Protein AF-A0A7C5PA02-F1 (afdb_monomer)

Sequence (150 aa):
MQPGVKETLERDPSLTVTDRREMLGLLGKWLGGALIGATVWKAGEALAATTSTQRKHRYGMVIDTRRCVGCRACMVACKAENKTPPGVFYTVVFDQLIEPRIDDKPLFMTKPCFHCGHPPCVDVCPVSATFKREQDGIVVVDYDRCIGCR

Secondary structure (DSSP, 8-state):
--------S---TT--PPPHHHHHHHHHTSSS-TTTHHHHHHHHHHHHTT--------------GGG--S--HHHHHHHHHHTPPTT--SSEEEEE-PSSPSSSPPEEEEE-----SS-HHHHT-TT--EEE-TTT--EEE-TTT-----

Structure (mmCIF, N/CA/C/O backbone):
data_AF-A0A7C5PA02-F1
#
_entry.id   AF-A0A7C5PA02-F1
#
loop_
_atom_site.group_PDB
_atom_site.id
_atom_site.type_symbol
_atom_site.label_atom_id
_atom_site.label_alt_id
_atom_site.label_comp_id
_atom_site.label_asym_id
_atom_site.label_entity_id
_atom_site.label_seq_id
_atom_site.pdbx_PDB_ins_code
_atom_site.Cartn_x
_atom_site.Cartn_y
_atom_site.Cartn_z
_atom_site.occupancy
_atom_site.B_iso_or_equiv
_atom_site.auth_seq_id
_atom_site.auth_comp_id
_atom_site.auth_asym_id
_atom_site.auth_atom_id
_atom_site.pdbx_PDB_model_num
ATOM 1 N N . MET A 1 1 ? -16.281 -11.804 -27.295 1.00 35.94 1 MET A N 1
ATOM 2 C CA . MET A 1 1 ? -16.453 -13.015 -28.128 1.00 35.94 1 MET A CA 1
ATOM 3 C C . MET A 1 1 ? -15.046 -13.406 -28.564 1.00 35.94 1 MET A C 1
ATOM 5 O O . MET A 1 1 ? -14.451 -12.632 -29.286 1.00 35.94 1 MET A O 1
ATOM 9 N N . GLN A 1 2 ? -14.367 -14.426 -28.050 1.00 36.00 2 GLN A N 1
ATOM 10 C CA . GLN A 1 2 ? -14.782 -15.657 -27.386 1.00 36.00 2 GLN A CA 1
ATOM 11 C C . GLN A 1 2 ? -14.330 -15.753 -25.911 1.00 36.00 2 GLN A C 1
ATOM 13 O O . GLN A 1 2 ? -13.472 -14.987 -25.477 1.00 36.00 2 GLN A O 1
ATOM 18 N N . PRO A 1 3 ? -14.978 -16.644 -25.142 1.00 43.69 3 PRO A N 1
ATOM 19 C CA . PRO A 1 3 ? -14.840 -16.814 -23.701 1.00 43.69 3 PRO A CA 1
ATOM 20 C C . PRO A 1 3 ? -13.823 -17.917 -23.356 1.00 43.69 3 PRO A C 1
ATOM 22 O O . PRO A 1 3 ? -13.560 -18.784 -24.181 1.00 43.69 3 PRO A O 1
ATOM 25 N N . GLY A 1 4 ? -13.331 -17.947 -22.114 1.00 33.78 4 GLY A N 1
ATOM 26 C CA . GLY A 1 4 ? -12.755 -19.179 -21.558 1.00 33.78 4 GLY A CA 1
ATOM 27 C C . GLY A 1 4 ? -11.399 -19.050 -20.879 1.00 33.78 4 GLY A C 1
ATOM 28 O O . GLY A 1 4 ? -10.444 -19.645 -21.348 1.00 33.78 4 GLY A O 1
ATOM 29 N N . VAL A 1 5 ? -11.350 -18.370 -19.729 1.00 39.03 5 VAL A N 1
ATOM 30 C CA . VAL A 1 5 ? -10.500 -18.779 -18.594 1.00 39.03 5 VAL A CA 1
ATOM 31 C C . VAL A 1 5 ? -11.252 -18.413 -17.309 1.00 39.03 5 VAL A C 1
ATOM 33 O O . VAL A 1 5 ? -11.000 -17.398 -16.667 1.00 39.03 5 VAL A O 1
ATOM 36 N N . LYS A 1 6 ? -12.269 -19.210 -16.974 1.00 37.97 6 LYS A N 1
ATOM 37 C CA . LYS A 1 6 ? -12.874 -19.247 -15.636 1.00 37.97 6 LYS A CA 1
ATOM 38 C C . LYS A 1 6 ? -12.731 -20.667 -15.115 1.00 37.97 6 LYS A C 1
ATOM 40 O O . LYS A 1 6 ? -13.709 -21.395 -15.050 1.00 37.97 6 LYS A O 1
ATOM 45 N N . GLU A 1 7 ? -11.511 -21.072 -14.793 1.00 40.91 7 GLU A N 1
ATOM 46 C CA . GLU A 1 7 ? -11.292 -22.372 -14.167 1.00 40.91 7 GLU A CA 1
ATOM 47 C C . GLU A 1 7 ? -10.009 -22.348 -13.347 1.00 40.91 7 GLU A C 1
ATOM 49 O O . GLU A 1 7 ? -8.936 -22.625 -13.858 1.00 40.91 7 GLU A O 1
ATOM 54 N N . THR A 1 8 ? -10.146 -21.879 -12.107 1.00 35.88 8 THR A N 1
ATOM 55 C CA . THR A 1 8 ? -9.580 -22.454 -10.871 1.00 35.88 8 THR A CA 1
ATOM 56 C C . THR A 1 8 ? -9.961 -21.520 -9.719 1.00 35.88 8 THR A C 1
ATOM 58 O O . THR A 1 8 ? -9.117 -20.898 -9.080 1.00 35.88 8 THR A O 1
ATOM 61 N N . LEU A 1 9 ? -11.267 -21.356 -9.497 1.00 38.50 9 LEU A N 1
ATOM 62 C CA . LEU A 1 9 ? -11.766 -21.061 -8.159 1.00 38.50 9 LEU A CA 1
ATOM 63 C C . LEU A 1 9 ? -12.120 -22.422 -7.583 1.00 38.50 9 LEU A C 1
ATOM 65 O O . LEU A 1 9 ? -12.978 -23.125 -8.118 1.00 38.50 9 LEU A O 1
ATOM 69 N N . GLU A 1 10 ? -11.357 -22.820 -6.577 1.00 40.56 10 GLU A N 1
ATOM 70 C CA . GLU A 1 10 ? -11.509 -24.070 -5.854 1.00 40.56 10 GLU A CA 1
ATOM 71 C C . GLU A 1 10 ? -12.981 -24.247 -5.460 1.00 40.56 10 GLU A C 1
ATOM 73 O O . GLU A 1 10 ? -13.590 -23.397 -4.807 1.00 40.56 10 GLU A O 1
ATOM 78 N N . ARG A 1 11 ? -13.576 -25.331 -5.964 1.00 41.53 11 ARG A N 1
ATOM 79 C CA . ARG A 1 11 ? -14.969 -25.707 -5.743 1.00 41.53 11 ARG A CA 1
ATOM 80 C C . ARG A 1 11 ? -15.174 -25.930 -4.247 1.00 41.53 11 ARG A C 1
ATOM 82 O O . ARG A 1 11 ? -14.627 -26.872 -3.682 1.00 41.53 11 ARG A O 1
ATOM 89 N N . ASP A 1 12 ? -15.967 -25.057 -3.641 1.00 44.44 12 ASP A N 1
ATOM 90 C CA . ASP A 1 12 ? -16.395 -25.141 -2.250 1.00 44.44 12 ASP A CA 1
ATOM 91 C C . ASP A 1 12 ? -17.064 -26.511 -1.978 1.00 44.44 12 ASP A C 1
ATOM 93 O O . ASP A 1 12 ? -18.090 -26.818 -2.596 1.00 44.44 12 ASP A O 1
ATOM 97 N N . PRO A 1 13 ? -16.519 -27.352 -1.075 1.00 50.66 13 PRO A N 1
ATOM 98 C CA . PRO A 1 13 ? -17.115 -28.637 -0.704 1.00 50.66 13 PRO A CA 1
ATOM 99 C C . PRO A 1 13 ? -18.455 -28.506 0.037 1.00 50.66 13 PRO A C 1
ATOM 101 O O . PRO A 1 13 ? -19.094 -29.518 0.314 1.00 50.66 13 PRO A O 1
ATOM 104 N N . SER A 1 14 ? -18.878 -27.286 0.389 1.00 49.19 14 SER A N 1
ATOM 105 C CA . SER A 1 14 ? -20.114 -27.037 1.137 1.00 49.19 14 SER A CA 1
ATOM 106 C C . SER A 1 14 ? -21.364 -26.846 0.272 1.00 49.19 14 SER A C 1
ATOM 108 O O . SER A 1 14 ? -22.472 -26.822 0.810 1.00 49.19 14 SER A O 1
ATOM 110 N N . LEU A 1 15 ? -21.239 -26.813 -1.062 1.00 50.97 15 LEU A N 1
ATOM 111 C CA . LEU A 1 15 ? -22.391 -26.919 -1.966 1.00 50.97 15 LEU A CA 1
ATOM 112 C C . LEU A 1 15 ? -22.842 -28.382 -2.061 1.0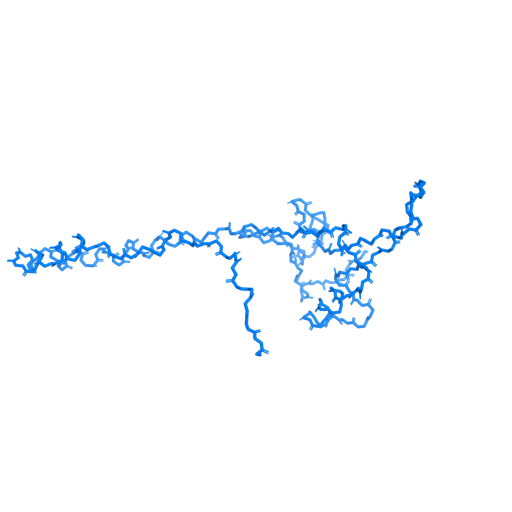0 50.97 15 LEU A C 1
ATOM 114 O O . LEU A 1 15 ? -22.684 -29.060 -3.076 1.00 50.97 15 LEU A O 1
ATOM 118 N N . THR A 1 16 ? -23.380 -28.883 -0.954 1.00 44.25 16 THR A N 1
ATOM 119 C CA . THR A 1 16 ? -23.996 -30.205 -0.891 1.00 44.25 16 THR A CA 1
ATOM 120 C C . THR A 1 16 ? -25.300 -30.177 -1.685 1.00 44.25 16 THR A C 1
ATOM 122 O O . THR A 1 16 ? -26.289 -29.560 -1.296 1.00 44.25 16 THR A O 1
ATOM 125 N N . VAL A 1 17 ? -25.294 -30.841 -2.843 1.00 47.03 17 VAL A N 1
ATOM 126 C CA . VAL A 1 17 ? -26.519 -31.357 -3.461 1.00 47.03 17 VAL A CA 1
ATOM 127 C C . VAL A 1 17 ? -27.239 -32.154 -2.378 1.00 47.03 17 VAL A C 1
ATOM 129 O O . VAL A 1 17 ? -26.686 -33.125 -1.864 1.00 47.03 17 VAL A O 1
ATOM 132 N N . THR A 1 18 ? -28.435 -31.710 -1.995 1.00 53.47 18 THR A N 1
ATOM 133 C CA . THR A 1 18 ? -29.284 -32.389 -1.016 1.00 53.47 18 THR A CA 1
ATOM 134 C C . THR A 1 18 ? -29.430 -33.860 -1.414 1.00 53.47 18 THR A C 1
ATOM 136 O O . THR A 1 18 ? -29.921 -34.175 -2.499 1.00 53.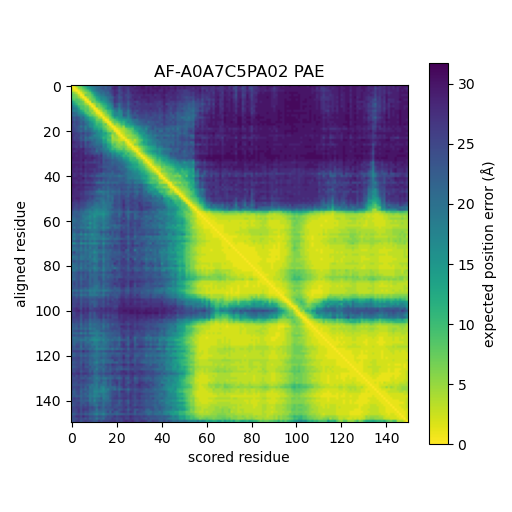47 18 THR A O 1
ATOM 139 N N . ASP A 1 19 ? -28.935 -34.763 -0.565 1.00 48.66 19 ASP A N 1
ATOM 140 C CA . ASP A 1 19 ? -28.934 -36.207 -0.801 1.00 48.66 19 ASP A CA 1
ATOM 141 C C . ASP A 1 19 ? -30.379 -36.712 -0.956 1.00 48.66 19 ASP A C 1
ATOM 143 O O . ASP A 1 19 ? -31.262 -36.385 -0.160 1.00 48.66 19 ASP A O 1
ATOM 147 N N . ARG A 1 20 ? -30.640 -37.565 -1.956 1.00 58.12 20 ARG A N 1
ATOM 148 C CA . ARG A 1 20 ? -31.960 -38.188 -2.189 1.00 58.12 20 ARG A CA 1
ATOM 149 C C . ARG A 1 20 ? -32.485 -38.933 -0.954 1.00 58.12 20 ARG A C 1
ATOM 151 O O . ARG A 1 20 ? -33.684 -39.178 -0.838 1.00 58.12 20 ARG A O 1
ATOM 158 N N . ARG A 1 21 ? -31.584 -39.323 -0.044 1.00 54.72 21 ARG A N 1
ATOM 159 C CA . ARG A 1 21 ? -31.913 -39.973 1.230 1.00 54.72 21 ARG A CA 1
ATOM 160 C C . ARG A 1 21 ? -32.569 -39.014 2.231 1.00 54.72 21 ARG A C 1
ATOM 162 O O . ARG A 1 21 ?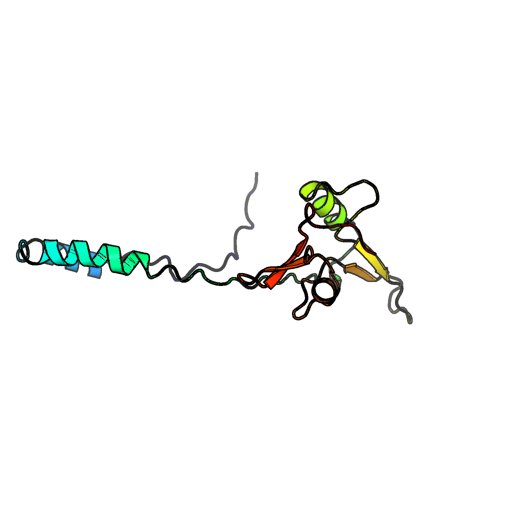 -33.441 -39.459 2.970 1.00 54.72 21 ARG A O 1
ATOM 169 N N . GLU A 1 22 ? -32.252 -37.716 2.203 1.00 54.12 22 GLU A N 1
ATOM 170 C CA . GLU A 1 22 ? -32.934 -36.698 3.025 1.00 54.12 22 GLU A CA 1
ATOM 171 C C . GLU A 1 22 ? -34.363 -36.413 2.534 1.00 54.12 22 GLU A C 1
ATOM 173 O O . GLU A 1 22 ? -35.278 -36.255 3.344 1.00 54.12 22 GLU A O 1
ATOM 178 N N . MET A 1 23 ? -34.595 -36.443 1.216 1.00 53.50 23 MET A N 1
ATOM 179 C CA . MET A 1 23 ? -35.941 -36.298 0.634 1.00 53.50 23 MET A CA 1
ATOM 180 C C . MET A 1 23 ? -36.900 -37.423 1.062 1.00 53.50 23 MET A C 1
ATOM 182 O O . MET A 1 23 ? -38.087 -37.174 1.271 1.00 53.50 23 MET A O 1
ATOM 186 N N . LEU A 1 24 ? -36.393 -38.646 1.258 1.00 56.53 24 LEU A N 1
ATOM 187 C CA . LEU A 1 24 ? -37.188 -39.776 1.759 1.00 56.53 24 LEU A CA 1
ATOM 188 C C . LEU A 1 24 ? -37.446 -39.695 3.277 1.00 56.53 24 LEU A C 1
ATOM 190 O O . LEU A 1 24 ? -38.478 -40.173 3.744 1.00 56.53 24 LEU A O 1
ATOM 194 N N . GLY A 1 25 ? -36.567 -39.035 4.042 1.00 50.94 25 GLY A N 1
ATOM 195 C CA . GLY A 1 25 ? -36.773 -38.760 5.470 1.00 50.94 25 GLY A CA 1
ATOM 196 C C . GLY A 1 25 ? -37.812 -37.664 5.747 1.00 50.94 25 GLY A C 1
ATOM 197 O O . GLY A 1 25 ? -38.506 -37.709 6.764 1.00 50.94 25 GLY A O 1
ATOM 198 N N . LEU A 1 26 ? -37.963 -36.706 4.825 1.00 51.91 26 LEU A N 1
ATOM 199 C CA . LEU A 1 26 ? -38.956 -35.628 4.911 1.00 51.91 26 LEU A CA 1
ATOM 200 C C . LEU A 1 26 ? -40.393 -36.116 4.676 1.00 51.91 26 LEU A C 1
ATOM 202 O O . LEU A 1 26 ? -41.305 -35.628 5.339 1.00 51.91 26 LEU A O 1
ATOM 206 N N . LEU A 1 27 ? -40.607 -37.123 3.821 1.00 52.75 27 LEU A N 1
ATOM 207 C CA . LEU A 1 27 ? -41.931 -37.731 3.620 1.00 52.75 27 LEU A CA 1
ATOM 208 C C . LEU A 1 27 ? -42.409 -38.525 4.850 1.00 52.75 27 LEU A C 1
ATOM 210 O O . LEU A 1 27 ? -43.597 -38.517 5.165 1.00 52.75 27 LEU A O 1
ATOM 214 N N . GLY A 1 28 ? -41.491 -39.147 5.597 1.00 47.41 28 GLY A N 1
ATOM 215 C CA . GLY A 1 28 ? -41.819 -39.921 6.802 1.00 47.41 28 GLY A CA 1
ATOM 216 C C . GLY A 1 28 ? -42.236 -39.083 8.019 1.00 47.41 28 GLY A C 1
ATOM 217 O O . GLY A 1 28 ? -42.853 -39.610 8.943 1.00 47.41 28 GLY A O 1
ATOM 218 N N . LYS A 1 29 ? -41.939 -37.777 8.037 1.00 47.47 29 LYS A N 1
ATOM 219 C CA . LYS A 1 29 ? -42.201 -36.892 9.188 1.00 47.47 29 LYS A CA 1
ATOM 220 C C . LYS A 1 29 ? -43.592 -36.246 9.205 1.00 47.47 29 LYS A C 1
ATOM 222 O O . LYS A 1 29 ? -43.971 -35.687 10.231 1.00 47.47 29 LYS A O 1
ATOM 227 N N . TRP A 1 30 ? -44.373 -36.355 8.130 1.00 46.53 30 TRP A N 1
ATOM 228 C CA . TRP A 1 30 ? -45.699 -35.725 8.047 1.00 46.53 30 TRP A CA 1
ATOM 229 C C . TRP A 1 30 ? -46.853 -36.563 8.617 1.00 46.53 30 TRP A C 1
ATOM 231 O O . TRP A 1 30 ? -47.939 -36.026 8.804 1.00 46.53 30 TRP A O 1
ATOM 241 N N . LEU A 1 31 ? -46.635 -37.839 8.965 1.00 49.41 31 LEU A N 1
ATOM 242 C CA . LEU A 1 31 ? -47.716 -38.722 9.435 1.00 49.41 31 LEU A CA 1
ATOM 243 C C . LEU A 1 31 ? -47.805 -38.924 10.962 1.00 49.41 31 LEU A C 1
ATOM 245 O O . LEU A 1 31 ? -48.749 -39.569 11.405 1.00 49.41 31 LEU A O 1
ATOM 249 N N . GLY A 1 32 ? -46.896 -38.384 11.789 1.00 43.00 32 GLY A N 1
ATOM 250 C CA . GLY A 1 32 ? -46.847 -38.780 13.214 1.00 43.00 32 GLY A CA 1
ATOM 251 C C . GLY A 1 32 ? -46.556 -37.724 14.286 1.00 43.00 32 GLY A C 1
ATOM 252 O O . GLY A 1 32 ? -46.502 -38.085 15.455 1.00 43.00 32 GLY A O 1
ATOM 253 N N . GLY A 1 33 ? -46.343 -36.444 13.960 1.00 44.81 33 GLY A N 1
ATOM 254 C CA . GLY A 1 33 ? -45.640 -35.535 14.887 1.00 44.81 33 GLY A CA 1
ATOM 255 C C . GLY A 1 33 ? -46.226 -34.141 15.099 1.00 44.81 33 GLY A C 1
ATOM 256 O O . GLY A 1 33 ? -45.459 -33.218 15.361 1.00 44.81 33 GLY A O 1
ATOM 257 N N . ALA A 1 34 ? -47.542 -33.944 14.983 1.00 53.47 34 ALA A N 1
ATOM 258 C CA . ALA A 1 34 ? -48.137 -32.599 14.991 1.00 53.47 34 ALA A CA 1
ATOM 259 C C . ALA A 1 34 ? -47.993 -31.816 16.320 1.00 53.47 34 ALA A C 1
ATOM 261 O O . ALA A 1 34 ? -48.061 -30.591 16.299 1.00 53.47 34 ALA A O 1
ATOM 262 N N . LEU A 1 35 ? -47.743 -32.469 17.466 1.00 45.69 35 LEU A N 1
ATOM 263 C CA . LEU A 1 35 ? -47.627 -31.779 18.768 1.00 45.69 35 LEU A CA 1
ATOM 264 C C . LEU A 1 35 ? -46.188 -31.582 19.271 1.00 45.69 35 LEU A C 1
ATOM 266 O O . LEU A 1 35 ? -45.940 -30.670 20.052 1.00 45.69 35 LEU A O 1
ATOM 270 N N . ILE A 1 36 ? -45.220 -32.369 18.791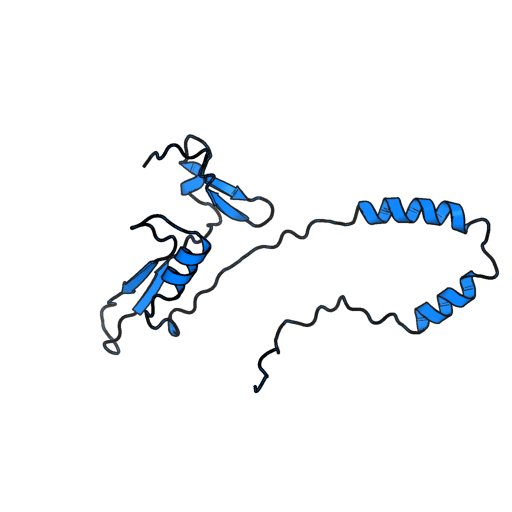 1.00 47.47 36 ILE A N 1
ATOM 271 C CA . ILE A 1 36 ? -43.800 -32.208 19.162 1.00 47.47 36 ILE A CA 1
ATOM 272 C C . ILE A 1 36 ? -43.095 -31.216 18.212 1.00 47.47 36 ILE A C 1
ATOM 274 O O . ILE A 1 36 ? -42.118 -30.576 18.588 1.00 47.47 36 ILE A O 1
ATOM 278 N N . GLY A 1 37 ? -43.611 -31.017 16.993 1.00 47.81 37 GLY A N 1
ATOM 279 C CA . GLY A 1 37 ? -42.982 -30.151 15.987 1.00 47.81 37 GLY A CA 1
ATOM 280 C C . GLY A 1 37 ? -42.944 -28.656 16.336 1.00 47.81 37 GLY A C 1
ATOM 281 O O . GLY A 1 37 ? -41.989 -27.972 15.970 1.00 47.81 37 GLY A O 1
ATOM 282 N N . ALA A 1 38 ? -43.935 -28.139 17.074 1.00 51.78 38 ALA A N 1
ATOM 283 C CA . ALA A 1 38 ? -44.058 -26.700 17.337 1.00 51.78 38 ALA A CA 1
ATOM 284 C C . ALA A 1 38 ? -43.033 -26.168 18.358 1.00 51.78 38 ALA A C 1
ATOM 286 O O . ALA A 1 38 ? -42.537 -25.049 18.215 1.00 51.78 38 ALA A O 1
ATOM 287 N N . THR A 1 39 ? -42.675 -26.960 19.372 1.00 47.03 39 THR A N 1
ATOM 288 C CA . THR A 1 39 ? -41.652 -26.577 20.362 1.00 47.03 39 THR A CA 1
ATOM 289 C C . THR A 1 39 ? -40.237 -26.721 19.803 1.00 47.03 39 THR A C 1
ATOM 291 O O . THR A 1 39 ? -39.367 -25.913 20.121 1.00 47.03 39 THR A O 1
ATOM 294 N N . VAL A 1 40 ? -40.018 -27.685 18.904 1.00 52.78 40 VAL A 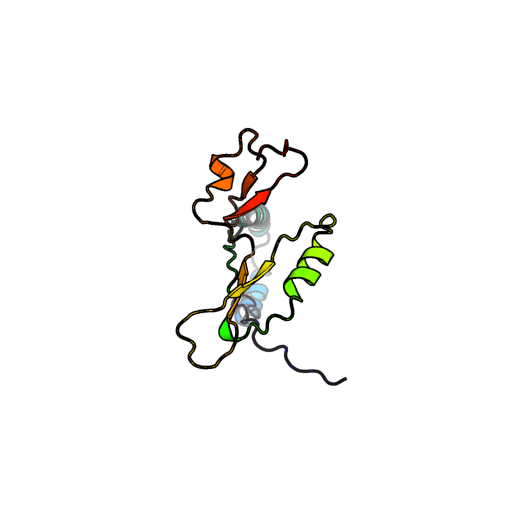N 1
ATOM 295 C CA . VAL A 1 40 ? -38.733 -27.886 18.219 1.00 52.78 40 VAL A CA 1
ATOM 296 C C . VAL A 1 40 ? -38.456 -26.777 17.193 1.00 52.78 40 VAL A C 1
ATOM 298 O O . VAL A 1 40 ? -37.314 -26.333 17.088 1.00 52.78 40 VAL A O 1
ATOM 301 N N . TRP A 1 41 ? -39.480 -26.256 16.500 1.00 51.03 41 TRP A N 1
ATOM 302 C CA . TRP A 1 41 ? -39.314 -25.142 15.550 1.00 51.03 41 TRP A CA 1
ATOM 303 C C . TRP A 1 41 ? -38.778 -23.877 16.231 1.00 51.03 41 TRP A C 1
ATOM 305 O O . TRP A 1 41 ? -37.822 -23.265 15.759 1.00 51.03 41 TRP A O 1
ATOM 315 N N . LYS A 1 42 ? -39.340 -23.526 17.395 1.00 44.28 42 LYS A N 1
ATOM 316 C CA . LYS A 1 42 ? -38.929 -22.339 18.162 1.00 44.28 42 LYS A CA 1
ATOM 317 C C . LYS A 1 42 ? -37.515 -22.457 18.745 1.00 44.28 42 LYS A C 1
ATOM 319 O O . LYS A 1 42 ? -36.850 -21.446 18.944 1.00 44.28 42 LYS A O 1
ATOM 324 N N . ALA A 1 43 ? -37.046 -23.678 19.003 1.00 53.66 43 ALA A N 1
ATOM 325 C CA . ALA A 1 43 ? -35.678 -23.925 19.455 1.00 53.66 43 ALA A CA 1
ATOM 326 C C . ALA A 1 43 ? -34.650 -23.853 18.306 1.00 53.66 43 ALA A C 1
ATOM 328 O O . ALA A 1 43 ? -33.513 -23.440 18.530 1.00 53.66 43 ALA A O 1
ATOM 329 N N . GLY A 1 44 ? -35.039 -24.208 17.074 1.00 54.94 44 GLY A N 1
ATOM 330 C CA . GLY A 1 44 ? -34.142 -24.234 15.911 1.00 54.94 44 GLY A CA 1
ATOM 331 C C . GLY A 1 44 ? -33.625 -22.857 15.477 1.00 54.94 44 GLY A C 1
ATOM 332 O O . GLY A 1 44 ? -32.444 -22.716 15.163 1.00 54.94 44 GLY A O 1
ATOM 333 N N . GLU A 1 45 ? -34.470 -21.824 15.518 1.00 51.50 45 GLU A N 1
ATOM 334 C CA . GLU A 1 45 ? -34.084 -20.454 15.132 1.00 51.50 45 GLU A CA 1
ATOM 335 C C . GLU A 1 45 ? -33.091 -19.825 16.126 1.00 51.50 45 GLU A C 1
ATOM 337 O O . GLU A 1 45 ? -32.158 -19.129 15.721 1.00 51.50 45 GLU A O 1
ATOM 342 N N . ALA A 1 46 ? -33.225 -20.134 17.421 1.00 49.91 46 ALA A N 1
ATOM 343 C CA . ALA A 1 46 ? -32.313 -19.649 18.458 1.00 49.91 46 ALA A CA 1
ATOM 344 C C . ALA A 1 46 ? -30.909 -20.282 18.362 1.00 49.91 46 ALA A C 1
ATOM 346 O O . ALA A 1 46 ? -29.915 -19.617 18.643 1.00 49.91 46 ALA A O 1
ATOM 347 N N . LEU A 1 47 ? -30.807 -21.541 17.917 1.00 52.06 47 LEU A N 1
ATOM 348 C CA . LEU A 1 47 ? -29.529 -22.241 17.710 1.00 52.06 47 LEU A CA 1
ATOM 349 C C . LEU A 1 47 ? -28.816 -21.823 16.408 1.00 52.06 47 LEU A C 1
ATOM 351 O O . LEU A 1 47 ? -27.583 -21.807 16.353 1.00 52.06 47 LEU A O 1
ATOM 355 N N . ALA A 1 48 ? -29.560 -21.427 15.369 1.00 53.69 48 ALA A N 1
ATOM 356 C CA . ALA A 1 48 ? -28.979 -20.959 14.107 1.00 53.69 48 ALA A CA 1
ATOM 357 C C . ALA A 1 48 ? -28.308 -19.576 14.238 1.00 53.69 48 ALA A C 1
ATOM 359 O O . ALA A 1 48 ? -27.256 -19.342 13.640 1.00 53.69 48 ALA A O 1
ATOM 360 N N . ALA A 1 49 ? -28.856 -18.683 15.071 1.00 52.72 49 ALA A N 1
ATOM 361 C CA . ALA A 1 49 ? -28.330 -17.329 15.271 1.00 52.72 49 ALA A CA 1
ATOM 362 C C . ALA A 1 49 ? -26.990 -17.276 16.038 1.00 52.72 49 ALA A C 1
ATOM 364 O O . ALA A 1 49 ? -26.247 -16.303 15.918 1.00 52.72 49 ALA A O 1
ATOM 365 N N . THR A 1 50 ? -26.633 -18.327 16.785 1.00 43.50 50 THR A N 1
ATOM 366 C CA . THR A 1 50 ? -25.353 -18.422 17.516 1.00 43.50 50 THR A CA 1
ATOM 367 C C . THR A 1 50 ? -24.208 -18.989 16.660 1.00 43.50 50 THR A C 1
ATOM 369 O O . THR A 1 50 ? -23.046 -18.910 17.055 1.00 43.50 50 THR A O 1
ATOM 372 N N . THR A 1 51 ? -24.489 -19.488 15.450 1.00 45.50 51 THR A N 1
ATOM 373 C CA . THR A 1 51 ? -23.506 -20.225 14.629 1.00 45.50 51 THR A CA 1
ATOM 374 C C . THR A 1 51 ? -22.983 -19.424 13.428 1.00 45.50 51 THR A C 1
ATOM 376 O O . THR A 1 51 ? -22.536 -19.994 12.439 1.00 45.50 51 THR A O 1
ATOM 379 N N . SER A 1 52 ? -22.972 -18.087 13.487 1.00 51.12 52 SER A N 1
ATOM 380 C CA . SER A 1 52 ? -22.107 -17.298 12.597 1.00 51.12 52 SER A CA 1
ATOM 381 C C . SER A 1 52 ? -20.843 -16.887 13.347 1.00 51.12 52 SER A C 1
ATOM 383 O O . SER A 1 52 ? -20.624 -15.719 13.669 1.00 51.12 52 SER A O 1
ATOM 385 N N . THR A 1 53 ? -19.977 -17.853 13.650 1.00 57.56 53 THR A N 1
ATOM 386 C CA . THR A 1 53 ? -18.586 -17.527 13.961 1.00 57.56 53 THR A CA 1
ATOM 387 C C . THR A 1 53 ? -18.013 -16.869 12.707 1.00 57.56 53 THR A C 1
ATOM 389 O O . THR A 1 53 ? -17.739 -17.547 11.719 1.00 57.56 53 THR A O 1
ATOM 392 N N . GLN A 1 54 ? -17.922 -15.535 12.704 1.00 62.84 54 GLN A N 1
ATOM 393 C CA . GLN A 1 54 ? -17.281 -14.760 11.642 1.00 62.84 54 GLN A CA 1
ATOM 394 C C . GLN A 1 54 ? -15.910 -15.385 11.380 1.00 62.84 54 GLN A C 1
ATOM 396 O O . GLN A 1 54 ? -15.016 -15.316 12.227 1.00 62.84 54 GLN A O 1
ATOM 401 N N . ARG A 1 55 ? -15.757 -16.070 10.241 1.00 57.25 55 ARG A N 1
ATOM 402 C CA . ARG A 1 55 ? -14.477 -16.667 9.870 1.00 57.25 55 ARG A CA 1
ATOM 403 C C . ARG A 1 55 ? -13.490 -15.516 9.692 1.00 57.25 55 ARG A C 1
ATOM 405 O O . ARG A 1 55 ? -13.621 -14.720 8.768 1.00 57.25 55 ARG A O 1
ATOM 412 N N . LYS A 1 56 ? -12.520 -15.411 10.605 1.00 74.69 56 LYS A N 1
ATOM 413 C CA . LYS A 1 56 ? -11.410 -14.459 10.506 1.00 74.69 56 LYS A CA 1
ATOM 414 C C . LYS A 1 56 ? -10.554 -14.839 9.300 1.00 74.69 56 LYS A C 1
ATOM 416 O O . LYS A 1 56 ? -9.675 -15.694 9.398 1.00 74.69 56 LYS A O 1
ATOM 421 N N . HIS A 1 57 ? -10.841 -14.248 8.146 1.00 85.06 57 HIS A N 1
ATOM 422 C CA . HIS A 1 57 ? -9.997 -14.391 6.967 1.00 85.06 57 HIS A CA 1
ATOM 423 C C . HIS A 1 57 ? -8.653 -13.710 7.227 1.00 85.06 57 HIS A C 1
ATOM 425 O O . HIS A 1 57 ? -8.608 -12.592 7.728 1.00 85.06 57 HIS A O 1
ATOM 431 N N . ARG A 1 58 ? -7.547 -14.375 6.890 1.00 87.00 58 ARG A N 1
ATOM 432 C CA . ARG A 1 58 ? -6.208 -13.779 6.931 1.00 87.00 58 ARG A CA 1
ATOM 433 C C . ARG A 1 58 ? -5.770 -13.502 5.505 1.00 87.00 58 ARG A C 1
ATOM 435 O O . ARG A 1 58 ? -5.584 -14.436 4.731 1.00 87.00 58 ARG A O 1
ATOM 442 N N . TYR A 1 59 ? -5.635 -12.225 5.167 1.00 91.88 59 TYR A N 1
ATOM 443 C CA . TYR A 1 59 ? -5.222 -11.816 3.831 1.00 91.88 59 TYR A CA 1
ATOM 444 C C . TYR A 1 59 ? -3.701 -11.857 3.694 1.00 91.88 59 TYR A C 1
ATOM 446 O O . TYR A 1 59 ? -2.967 -11.488 4.611 1.00 91.88 59 TYR A O 1
ATOM 454 N N . GLY A 1 60 ? -3.242 -12.285 2.522 1.00 92.75 60 GLY A N 1
ATOM 455 C CA . GLY A 1 60 ? -1.847 -12.235 2.112 1.00 92.75 60 GLY A CA 1
ATOM 456 C C . GLY A 1 60 ? -1.764 -11.826 0.648 1.00 92.75 60 GLY A C 1
ATOM 457 O O . GLY A 1 60 ? -2.560 -12.280 -0.171 1.00 92.75 60 GLY A O 1
ATOM 458 N N . MET A 1 61 ? -0.811 -10.955 0.326 1.00 94.50 61 MET A N 1
ATOM 459 C CA . MET A 1 61 ? -0.514 -10.549 -1.044 1.00 94.50 61 MET A CA 1
ATOM 460 C C . MET A 1 61 ? 0.877 -11.056 -1.409 1.00 94.50 61 MET A C 1
ATOM 462 O O . MET A 1 61 ? 1.853 -10.723 -0.740 1.00 94.50 61 MET A O 1
ATOM 466 N N . VAL A 1 62 ? 0.964 -11.851 -2.475 1.00 95.31 62 VAL A N 1
ATOM 467 C CA . VAL A 1 62 ? 2.232 -12.362 -3.007 1.00 95.31 62 VAL A CA 1
ATOM 468 C C . VAL A 1 62 ? 2.457 -11.756 -4.383 1.00 95.31 62 VAL A C 1
ATOM 470 O O . VAL A 1 62 ? 1.608 -11.864 -5.266 1.00 95.31 62 VAL A O 1
ATOM 473 N N . ILE A 1 63 ? 3.608 -11.110 -4.558 1.00 94.69 63 ILE A N 1
ATOM 474 C CA . ILE A 1 63 ? 4.016 -10.489 -5.818 1.00 94.69 63 ILE A CA 1
ATOM 475 C C . ILE A 1 63 ? 5.192 -11.292 -6.373 1.00 94.69 63 ILE A C 1
ATOM 477 O O . ILE A 1 63 ? 6.255 -11.338 -5.758 1.00 94.69 63 ILE A O 1
ATOM 481 N N . ASP A 1 64 ? 5.012 -11.916 -7.540 1.00 93.62 64 ASP A N 1
ATOM 482 C CA . ASP A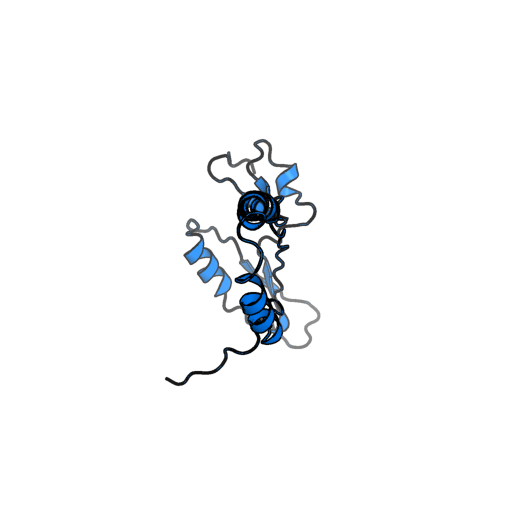 1 64 ? 6.101 -12.603 -8.243 1.00 93.62 64 ASP A CA 1
ATOM 483 C C . ASP A 1 64 ? 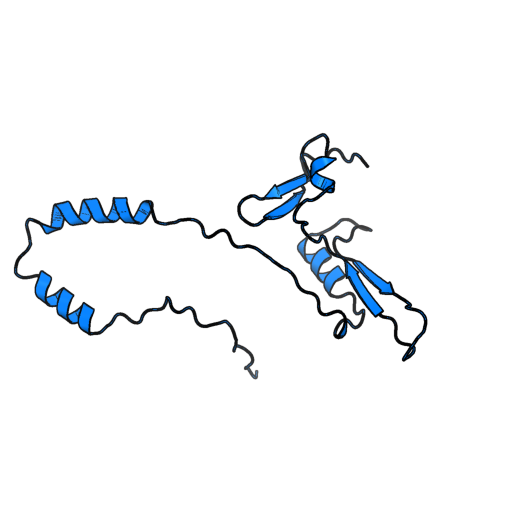6.975 -11.578 -8.979 1.00 93.62 64 ASP A C 1
ATOM 485 O O . ASP A 1 64 ? 6.627 -11.090 -10.058 1.00 93.62 64 ASP A O 1
ATOM 489 N N . THR A 1 65 ? 8.124 -11.247 -8.391 1.00 90.44 65 THR A N 1
ATOM 490 C CA . THR A 1 65 ? 9.073 -10.272 -8.947 1.00 90.44 65 THR A CA 1
ATOM 491 C C . THR A 1 65 ? 9.709 -10.737 -10.254 1.00 90.44 65 THR A C 1
ATOM 493 O O . THR A 1 65 ? 10.115 -9.899 -11.051 1.00 90.44 65 THR A O 1
ATOM 496 N N . ARG A 1 66 ? 9.715 -12.043 -10.550 1.00 89.00 66 ARG A N 1
ATOM 497 C CA . ARG A 1 66 ? 10.255 -12.584 -11.812 1.00 89.00 66 ARG A CA 1
ATOM 498 C C . ARG A 1 66 ? 9.366 -12.261 -13.011 1.00 89.00 66 ARG A C 1
ATOM 500 O O . ARG A 1 66 ? 9.833 -12.262 -14.144 1.00 89.00 66 ARG A O 1
ATOM 507 N N . ARG A 1 67 ? 8.075 -12.010 -12.768 1.00 91.44 67 ARG A N 1
ATOM 508 C CA . ARG A 1 67 ? 7.093 -11.602 -13.788 1.00 91.44 67 ARG A CA 1
ATOM 509 C C . ARG A 1 67 ? 6.895 -10.089 -13.844 1.00 91.44 67 ARG A C 1
ATOM 511 O O . ARG A 1 67 ? 6.155 -9.598 -14.694 1.00 91.44 67 ARG A O 1
ATOM 518 N N . CYS A 1 68 ? 7.514 -9.342 -12.934 1.00 92.25 68 CYS A N 1
ATOM 519 C CA . CYS A 1 68 ? 7.392 -7.897 -12.891 1.00 92.25 68 CYS A CA 1
ATOM 520 C C . CYS A 1 68 ? 8.239 -7.268 -14.004 1.00 92.25 68 CYS A C 1
ATOM 522 O O . CYS A 1 68 ? 9.461 -7.356 -13.984 1.00 92.25 68 CYS A O 1
ATOM 524 N N . VAL A 1 69 ? 7.586 -6.601 -14.958 1.00 92.81 69 VAL A N 1
ATOM 525 C CA . VAL A 1 69 ? 8.245 -5.945 -16.107 1.00 92.81 69 VAL A CA 1
ATOM 526 C C . VAL A 1 69 ? 8.397 -4.427 -15.946 1.00 92.81 69 VAL A C 1
ATOM 528 O O . VAL A 1 69 ? 8.731 -3.735 -16.900 1.00 92.81 69 VAL A O 1
ATOM 531 N N . GLY A 1 70 ? 8.075 -3.871 -14.773 1.00 93.19 70 GLY A N 1
ATOM 532 C CA . GLY A 1 70 ? 8.207 -2.428 -14.530 1.00 93.19 70 GLY A CA 1
ATOM 533 C C . GLY A 1 70 ? 7.154 -1.545 -15.222 1.00 93.19 70 GLY A C 1
ATOM 534 O O . GLY A 1 70 ? 7.349 -0.339 -15.352 1.00 93.19 70 GLY A O 1
ATOM 535 N N . CYS A 1 71 ? 6.008 -2.100 -15.639 1.00 95.12 71 CYS A N 1
ATOM 536 C CA . CYS A 1 71 ? 4.952 -1.343 -16.335 1.00 95.12 71 CYS A CA 1
ATOM 537 C C . CYS A 1 71 ? 4.245 -0.279 -15.474 1.00 95.12 71 CYS A C 1
ATOM 539 O O . CYS A 1 71 ? 3.537 0.567 -16.011 1.00 95.12 71 CYS A O 1
ATOM 541 N N . ARG A 1 72 ? 4.393 -0.334 -14.139 1.00 95.88 72 ARG A N 1
ATOM 542 C CA . ARG A 1 72 ? 3.783 0.599 -13.165 1.00 95.88 72 ARG A CA 1
ATOM 543 C C . ARG A 1 72 ? 2.246 0.653 -13.196 1.00 95.88 72 ARG A C 1
ATOM 545 O O . ARG A 1 72 ? 1.647 1.519 -12.562 1.00 95.88 72 ARG A O 1
ATOM 552 N N . ALA A 1 73 ? 1.588 -0.320 -13.830 1.00 96.69 73 ALA A N 1
ATOM 553 C CA . ALA A 1 73 ? 0.128 -0.419 -13.860 1.00 96.69 73 ALA A CA 1
ATOM 554 C C . ALA A 1 73 ? -0.484 -0.563 -12.454 1.00 96.69 73 ALA A C 1
ATOM 556 O O . ALA A 1 73 ? -1.520 0.030 -12.171 1.00 96.69 73 ALA A O 1
ATOM 557 N N . CYS A 1 74 ? 0.189 -1.275 -11.543 1.00 96.38 74 CYS A N 1
ATOM 558 C CA . CYS A 1 74 ? -0.231 -1.388 -10.143 1.00 96.38 74 CYS A CA 1
ATOM 559 C C . CYS A 1 74 ? -0.267 -0.030 -9.418 1.00 96.38 74 CYS A C 1
ATOM 561 O O . CYS A 1 74 ? -1.158 0.197 -8.602 1.00 96.38 74 CYS A O 1
ATOM 563 N N . MET A 1 75 ? 0.644 0.894 -9.746 1.00 96.81 75 MET A N 1
ATOM 564 C CA . MET A 1 75 ? 0.665 2.245 -9.174 1.00 96.81 75 MET A CA 1
ATOM 565 C C . MET A 1 75 ? -0.539 3.057 -9.646 1.00 96.81 75 MET A C 1
ATOM 567 O O . MET A 1 75 ? -1.208 3.701 -8.839 1.00 96.81 75 MET A O 1
ATOM 571 N N . VAL A 1 76 ? -0.828 2.998 -10.951 1.00 96.44 76 VAL A N 1
ATOM 572 C CA . VAL A 1 76 ? -1.965 3.698 -11.562 1.00 96.44 76 VAL A CA 1
ATOM 573 C C . VAL A 1 76 ? -3.283 3.146 -11.032 1.00 96.44 76 VAL A C 1
ATOM 575 O O . VAL A 1 76 ? -4.120 3.925 -10.588 1.00 96.44 76 VAL A O 1
ATOM 578 N N . ALA A 1 77 ? -3.441 1.820 -11.005 1.00 97.38 77 ALA A N 1
ATOM 579 C CA . ALA A 1 77 ? -4.634 1.169 -10.473 1.00 97.38 77 ALA A CA 1
ATOM 580 C C . ALA A 1 77 ? -4.864 1.560 -9.008 1.00 97.38 77 ALA A C 1
ATOM 582 O O . ALA A 1 77 ? -5.923 2.067 -8.659 1.00 97.38 77 ALA A O 1
ATOM 583 N N . CYS A 1 78 ? -3.839 1.440 -8.159 1.00 97.00 78 CYS A N 1
ATOM 584 C CA . CYS A 1 78 ? -3.952 1.817 -6.753 1.00 97.00 78 CYS A CA 1
ATOM 585 C C . CYS A 1 78 ? -4.349 3.288 -6.574 1.00 97.00 78 CYS A C 1
ATOM 587 O O . CYS A 1 78 ? -5.144 3.609 -5.690 1.00 97.00 78 CYS A O 1
ATOM 589 N N . LYS A 1 79 ? -3.801 4.183 -7.402 1.00 96.69 79 LYS A N 1
ATOM 590 C CA . LYS A 1 79 ? -4.134 5.607 -7.371 1.00 96.69 79 LYS A CA 1
ATOM 591 C C . LYS A 1 79 ? -5.564 5.880 -7.834 1.00 96.69 79 LYS A C 1
ATOM 593 O O . LYS A 1 79 ? -6.222 6.716 -7.226 1.00 96.69 79 LYS A O 1
ATOM 598 N N . ALA A 1 80 ? -6.039 5.184 -8.864 1.00 96.62 80 ALA A N 1
ATOM 599 C CA . ALA A 1 80 ? -7.407 5.308 -9.357 1.00 96.62 80 ALA A CA 1
ATOM 600 C C . ALA A 1 80 ? -8.429 4.855 -8.303 1.00 96.62 80 ALA A C 1
ATOM 602 O O . ALA A 1 80 ? -9.391 5.575 -8.043 1.00 96.62 80 ALA A O 1
ATOM 603 N N . GLU A 1 81 ? -8.169 3.727 -7.637 1.00 97.19 81 GLU A N 1
ATOM 604 C CA . GLU A 1 81 ? -9.053 3.199 -6.591 1.00 97.19 81 GLU A CA 1
ATOM 605 C C . GLU A 1 81 ? -9.074 4.089 -5.342 1.00 97.19 81 GLU A C 1
ATOM 607 O O . GLU A 1 81 ? -10.134 4.410 -4.810 1.00 97.19 81 GLU A O 1
ATOM 612 N N . ASN A 1 82 ? -7.900 4.532 -4.880 1.00 95.44 82 ASN A N 1
ATOM 613 C CA . ASN A 1 82 ? -7.776 5.262 -3.612 1.00 95.44 82 ASN A CA 1
ATOM 614 C C . ASN A 1 82 ? -7.823 6.788 -3.766 1.00 95.44 82 ASN A C 1
ATOM 616 O O . ASN A 1 82 ? -7.791 7.500 -2.766 1.00 95.44 82 ASN A O 1
ATOM 620 N N . LYS A 1 83 ? -7.863 7.300 -5.001 1.00 95.88 83 LYS A N 1
ATOM 621 C CA . LYS A 1 83 ? -7.929 8.736 -5.325 1.00 95.88 83 LYS A CA 1
ATOM 622 C C . LYS A 1 83 ? -6.879 9.559 -4.573 1.00 95.88 83 LYS A C 1
ATOM 624 O O . LYS A 1 83 ? -7.167 10.628 -4.037 1.00 95.88 83 LYS A O 1
ATOM 629 N N . THR A 1 84 ? -5.652 9.043 -4.509 1.00 94.00 84 THR A N 1
ATOM 630 C CA . THR A 1 84 ? -4.595 9.679 -3.717 1.00 94.00 84 THR A CA 1
ATOM 631 C C . THR A 1 84 ? -4.237 11.064 -4.274 1.00 94.00 84 THR A C 1
ATOM 633 O O . THR A 1 84 ? -4.243 11.252 -5.499 1.00 94.00 84 THR A O 1
ATOM 636 N N . PRO A 1 85 ? -3.861 12.030 -3.411 1.00 93.50 85 PRO A N 1
ATOM 637 C CA . PRO A 1 85 ? -3.448 13.358 -3.854 1.00 93.50 85 PRO A CA 1
ATOM 638 C C . PRO A 1 85 ? -2.285 13.330 -4.866 1.00 93.50 85 PRO A C 1
ATOM 640 O O . PRO A 1 85 ? -1.550 12.333 -4.976 1.00 93.50 85 PRO A O 1
ATOM 643 N N . PRO A 1 86 ? -2.064 14.419 -5.622 1.00 93.00 86 PRO A N 1
ATOM 644 C CA . PRO A 1 86 ? -0.878 14.568 -6.464 1.00 93.00 86 PRO A CA 1
ATOM 645 C C . PRO A 1 86 ? 0.413 14.299 -5.673 1.00 93.00 86 PRO A C 1
ATOM 647 O O . PRO A 1 86 ? 0.530 14.680 -4.513 1.00 93.00 86 PRO A O 1
ATOM 650 N N . GLY A 1 87 ? 1.366 13.582 -6.276 1.00 91.81 87 GLY A N 1
ATOM 651 C CA . GLY A 1 87 ? 2.631 13.205 -5.624 1.00 91.81 87 GLY A CA 1
ATOM 652 C C . GLY A 1 87 ? 2.560 12.048 -4.615 1.00 91.81 87 GLY A C 1
ATOM 653 O O . GLY A 1 87 ? 3.602 11.506 -4.261 1.00 91.81 87 GLY A O 1
ATOM 654 N N . VAL A 1 88 ? 1.369 11.606 -4.195 1.00 92.81 88 VAL A N 1
ATOM 655 C CA . VAL A 1 88 ? 1.207 10.489 -3.247 1.00 92.81 88 VAL A CA 1
ATOM 656 C C . VAL A 1 88 ? 0.847 9.197 -3.985 1.00 92.81 88 VAL A C 1
ATOM 658 O O . VAL A 1 88 ? -0.101 9.169 -4.778 1.00 92.81 88 VAL A O 1
ATOM 661 N N . PHE A 1 89 ? 1.574 8.115 -3.696 1.00 95.25 89 PHE A N 1
ATOM 662 C CA . PHE A 1 89 ? 1.318 6.756 -4.186 1.00 95.25 89 PHE A CA 1
ATOM 663 C C . PHE A 1 89 ? 1.446 5.762 -3.027 1.00 95.25 89 PHE A C 1
ATOM 665 O O . PHE A 1 89 ? 2.438 5.791 -2.305 1.00 95.25 89 PHE A O 1
ATOM 672 N N . TYR A 1 90 ? 0.463 4.876 -2.846 1.00 95.56 90 TYR A N 1
ATOM 673 C CA . TYR A 1 90 ? 0.506 3.856 -1.780 1.00 95.56 90 TYR A CA 1
ATOM 674 C C . TYR A 1 90 ? 1.314 2.614 -2.154 1.00 95.56 90 TYR A C 1
ATOM 676 O O . TYR A 1 90 ? 1.745 1.859 -1.285 1.00 95.56 90 TYR A O 1
ATOM 684 N N . THR A 1 91 ? 1.526 2.397 -3.448 1.00 95.69 91 THR A N 1
ATOM 685 C CA . THR A 1 91 ? 2.428 1.376 -3.962 1.00 95.69 91 THR A CA 1
ATOM 686 C C . THR A 1 91 ? 3.375 2.022 -4.953 1.00 95.69 91 THR A C 1
ATOM 688 O O . THR A 1 91 ? 2.973 2.876 -5.746 1.00 95.69 91 THR A O 1
ATOM 691 N N . VAL A 1 92 ? 4.641 1.633 -4.881 1.00 95.31 92 VAL A N 1
ATOM 692 C CA . VAL A 1 92 ? 5.715 2.165 -5.717 1.00 95.31 92 VAL A CA 1
ATOM 693 C C . VAL A 1 92 ? 6.524 1.009 -6.288 1.00 95.31 92 VAL A C 1
ATOM 695 O O . VAL A 1 92 ? 6.770 0.011 -5.605 1.00 95.31 92 VAL A O 1
ATOM 698 N N . VAL A 1 93 ? 6.913 1.133 -7.555 1.00 95.38 93 VAL A N 1
ATOM 699 C CA . VAL A 1 93 ? 7.804 0.184 -8.229 1.00 95.38 93 VAL A CA 1
ATOM 700 C C . VAL A 1 93 ? 9.193 0.801 -8.282 1.00 95.38 93 VAL A C 1
ATOM 702 O O . VAL A 1 93 ? 9.363 1.887 -8.834 1.00 95.38 93 VAL A O 1
ATOM 705 N N . PHE A 1 94 ? 10.158 0.108 -7.686 1.00 90.88 94 PHE A N 1
ATOM 706 C CA . PHE A 1 94 ? 11.566 0.476 -7.699 1.00 90.88 94 PHE A CA 1
ATOM 707 C C . PHE A 1 94 ? 12.316 -0.330 -8.747 1.00 90.88 94 PHE A C 1
ATOM 709 O O . PHE A 1 94 ? 12.125 -1.545 -8.858 1.00 90.88 94 PHE A O 1
ATOM 716 N N . ASP A 1 95 ? 13.222 0.352 -9.430 1.00 89.50 95 ASP A N 1
ATOM 717 C CA . ASP A 1 95 ? 14.144 -0.242 -10.380 1.00 89.50 95 ASP A CA 1
ATOM 718 C C . ASP A 1 95 ? 15.436 -0.520 -9.594 1.00 89.50 95 ASP A C 1
ATOM 720 O O . ASP A 1 95 ? 16.132 0.403 -9.172 1.00 89.50 95 ASP A O 1
ATOM 724 N N . GLN A 1 96 ? 15.708 -1.788 -9.293 1.00 80.50 96 GLN A N 1
ATOM 725 C CA . GLN A 1 96 ? 16.920 -2.217 -8.601 1.00 80.50 96 GLN A CA 1
ATOM 726 C C . GLN A 1 96 ? 17.953 -2.694 -9.617 1.00 80.50 96 GLN A C 1
ATOM 728 O O . GLN A 1 96 ? 17.749 -3.675 -10.333 1.00 80.50 96 GLN A O 1
ATOM 733 N N . LEU A 1 97 ? 19.087 -2.002 -9.643 1.00 74.44 97 LEU A N 1
ATOM 734 C CA . LEU A 1 97 ? 20.294 -2.459 -10.315 1.00 74.44 97 LEU A CA 1
ATOM 735 C C . LEU A 1 97 ? 21.066 -3.311 -9.302 1.00 74.44 97 LEU A C 1
ATOM 737 O O . LEU A 1 97 ? 21.588 -2.780 -8.325 1.00 74.44 97 LEU A O 1
ATOM 741 N N . ILE A 1 98 ? 21.055 -4.632 -9.476 1.00 71.75 98 ILE A N 1
ATOM 742 C CA . ILE A 1 98 ? 21.805 -5.555 -8.616 1.00 71.75 98 ILE A CA 1
ATOM 743 C C . ILE A 1 98 ? 23.132 -5.873 -9.305 1.00 71.75 98 ILE A C 1
ATOM 745 O O . ILE A 1 98 ? 23.149 -6.328 -10.449 1.00 71.75 98 ILE A O 1
ATOM 749 N N . GLU A 1 99 ? 24.234 -5.636 -8.600 1.00 74.56 99 GLU A N 1
ATOM 750 C CA . GLU A 1 99 ? 25.583 -6.037 -9.006 1.00 74.56 99 GLU A CA 1
ATOM 751 C C . GLU A 1 99 ? 26.013 -7.293 -8.222 1.00 74.56 99 GLU A C 1
ATOM 753 O O . GLU A 1 99 ? 25.686 -7.390 -7.035 1.00 74.56 99 GLU A O 1
ATOM 758 N N . PRO A 1 100 ? 26.760 -8.248 -8.817 1.00 67.19 100 PRO A N 1
ATOM 759 C CA . PRO A 1 100 ? 27.191 -8.337 -10.214 1.00 67.19 100 PRO A CA 1
ATOM 760 C C . PRO A 1 100 ? 26.069 -8.817 -11.151 1.00 67.19 100 PRO A C 1
ATOM 762 O O . PRO A 1 100 ? 25.228 -9.642 -10.800 1.00 67.19 100 PRO A O 1
ATOM 765 N N . ARG A 1 101 ? 26.064 -8.274 -12.368 1.00 63.03 101 ARG A N 1
ATOM 766 C CA . ARG A 1 101 ? 24.953 -8.356 -13.321 1.00 63.03 101 ARG A CA 1
ATOM 767 C C . ARG A 1 101 ? 25.064 -9.629 -14.173 1.00 63.03 101 ARG A C 1
ATOM 769 O O . ARG A 1 101 ? 26.052 -9.793 -14.879 1.00 63.03 101 ARG A O 1
ATOM 776 N N . ILE A 1 102 ? 24.080 -10.532 -14.103 1.00 65.75 102 ILE A N 1
ATOM 777 C CA . ILE A 1 102 ? 24.096 -11.792 -14.881 1.00 65.75 102 ILE A CA 1
ATOM 778 C C . ILE A 1 102 ? 23.561 -11.594 -16.315 1.00 65.75 102 ILE A C 1
ATOM 780 O O . ILE A 1 102 ? 23.868 -12.386 -17.201 1.00 65.75 102 ILE A O 1
ATOM 784 N N . ASP A 1 103 ? 22.805 -10.527 -16.581 1.00 72.25 103 ASP A N 1
ATOM 785 C CA . ASP A 1 103 ? 22.006 -10.436 -17.811 1.00 72.25 103 ASP A CA 1
ATOM 786 C C . ASP A 1 103 ? 21.545 -9.016 -18.185 1.00 72.25 103 ASP A C 1
ATOM 788 O O . ASP A 1 103 ? 20.616 -8.837 -18.969 1.00 72.25 103 ASP A O 1
ATOM 792 N N . ASP A 1 104 ? 22.195 -7.992 -17.641 1.00 71.81 104 ASP A N 1
ATOM 793 C CA . ASP A 1 104 ? 21.967 -6.573 -17.933 1.00 71.81 104 ASP A CA 1
ATOM 794 C C . ASP A 1 104 ? 20.566 -6.004 -17.636 1.00 71.81 104 ASP A C 1
ATOM 796 O O . ASP A 1 104 ? 20.347 -4.800 -17.793 1.00 71.81 104 ASP A O 1
ATOM 800 N N . LYS A 1 105 ? 19.644 -6.825 -17.126 1.00 75.12 105 LYS A N 1
ATOM 801 C CA . LYS A 1 105 ? 18.251 -6.455 -16.861 1.00 75.12 105 LYS A CA 1
ATOM 802 C C . LYS A 1 105 ? 18.067 -5.854 -15.462 1.00 75.12 105 LYS A C 1
ATOM 804 O O . LYS A 1 105 ? 18.610 -6.383 -14.493 1.00 75.12 105 LYS A O 1
ATOM 809 N N . PRO A 1 106 ? 17.264 -4.784 -15.324 1.00 79.56 106 PRO A N 1
ATOM 810 C CA . PRO A 1 106 ? 16.874 -4.274 -14.015 1.00 79.56 106 PRO A CA 1
ATOM 811 C C . PRO A 1 106 ? 15.918 -5.250 -13.310 1.00 79.56 106 PRO A C 1
ATOM 813 O O . PRO A 1 106 ? 15.010 -5.804 -13.934 1.00 79.56 106 PRO A O 1
ATOM 816 N N . LEU A 1 107 ? 16.081 -5.421 -11.995 1.00 87.44 107 LEU A N 1
ATOM 817 C CA . LEU A 1 107 ? 15.081 -6.082 -11.158 1.00 87.44 107 LEU A CA 1
ATOM 818 C C . LEU A 1 107 ? 14.024 -5.056 -10.752 1.00 87.44 107 LEU A C 1
ATOM 820 O O . LEU A 1 107 ? 14.334 -4.052 -10.118 1.00 87.44 107 LEU A O 1
ATOM 824 N N . PHE A 1 108 ? 12.757 -5.332 -11.044 1.00 92.00 108 PHE A N 1
ATOM 825 C CA . PHE A 1 108 ? 11.659 -4.470 -10.615 1.00 92.00 108 PHE A CA 1
ATOM 826 C C . PHE A 1 108 ? 11.015 -4.998 -9.336 1.00 92.00 108 PHE A C 1
ATOM 828 O O . PHE A 1 108 ? 10.461 -6.099 -9.311 1.00 92.00 108 PHE A O 1
ATOM 835 N N . MET A 1 109 ? 11.014 -4.184 -8.280 1.00 92.31 109 MET A N 1
ATOM 836 C CA . MET A 1 109 ? 10.391 -4.531 -7.004 1.00 92.31 109 MET A CA 1
ATOM 837 C C . MET A 1 109 ? 9.238 -3.586 -6.684 1.00 92.31 109 MET A C 1
ATOM 839 O O . MET A 1 109 ? 9.427 -2.382 -6.526 1.00 92.31 109 MET A O 1
ATOM 843 N N . THR A 1 110 ? 8.038 -4.142 -6.525 1.00 94.19 110 THR A N 1
ATOM 844 C CA . THR A 1 110 ? 6.886 -3.388 -6.013 1.00 94.19 110 THR A CA 1
ATOM 845 C C . THR A 1 110 ? 6.920 -3.401 -4.488 1.00 94.19 110 THR A C 1
ATOM 847 O O . THR A 1 110 ? 7.033 -4.470 -3.890 1.00 94.19 110 THR A O 1
ATOM 850 N N . LYS A 1 111 ? 6.801 -2.236 -3.850 1.00 94.56 111 LYS A N 1
ATOM 851 C CA . LYS A 1 111 ? 6.712 -2.113 -2.389 1.00 94.56 111 LYS A CA 1
ATOM 852 C C . LYS A 1 111 ? 5.400 -1.420 -1.998 1.00 94.56 111 LYS A C 1
ATOM 854 O O . LYS A 1 111 ? 5.351 -0.190 -1.969 1.00 94.56 111 LYS A O 1
ATOM 859 N N . PRO A 1 112 ? 4.319 -2.181 -1.758 1.00 95.94 112 PRO A N 1
ATOM 860 C CA . PRO A 1 112 ? 3.126 -1.674 -1.086 1.00 95.94 112 PRO A CA 1
ATOM 861 C C . PRO A 1 112 ? 3.325 -1.662 0.442 1.00 95.94 112 PRO A C 1
ATOM 863 O O . PRO A 1 112 ? 4.363 -2.085 0.953 1.00 95.94 112 PRO A O 1
ATOM 866 N N . CYS A 1 113 ? 2.302 -1.240 1.190 1.00 95.62 113 CYS A N 1
ATOM 867 C CA . CYS A 1 113 ? 2.211 -1.578 2.611 1.00 95.62 113 CYS A CA 1
ATOM 868 C C . CYS A 1 113 ? 2.131 -3.106 2.774 1.00 95.62 113 CYS A C 1
ATOM 870 O O . CYS A 1 113 ? 1.276 -3.754 2.176 1.00 95.62 113 CYS A O 1
ATOM 872 N N . PHE A 1 114 ? 3.008 -3.685 3.596 1.00 95.88 114 PHE A N 1
ATOM 873 C CA . PHE A 1 114 ? 3.053 -5.136 3.820 1.00 95.88 114 PHE A CA 1
ATOM 874 C C . PHE A 1 114 ? 2.082 -5.630 4.903 1.00 95.88 114 PHE A C 1
ATOM 876 O O . PHE A 1 114 ? 1.989 -6.833 5.125 1.00 95.88 114 PHE A O 1
ATOM 883 N N . HIS A 1 115 ? 1.379 -4.724 5.593 1.00 96.50 115 HIS A N 1
ATOM 884 C CA . HIS A 1 115 ? 0.474 -5.041 6.707 1.00 96.50 115 HIS A CA 1
ATOM 885 C C . HIS A 1 115 ? 1.114 -5.981 7.750 1.00 96.50 115 HIS A C 1
ATOM 887 O O . HIS A 1 115 ? 0.588 -7.045 8.084 1.00 96.50 115 HIS A O 1
ATOM 893 N N . CYS A 1 116 ? 2.284 -5.572 8.252 1.00 95.25 116 CYS A N 1
ATOM 894 C CA . CYS A 1 116 ? 3.170 -6.382 9.086 1.00 95.25 116 CYS A CA 1
ATOM 895 C C . CYS A 1 116 ? 2.470 -7.065 10.276 1.00 95.25 116 CYS A C 1
ATOM 897 O O . CYS A 1 116 ? 1.518 -6.546 10.867 1.00 95.25 116 CYS A O 1
ATOM 899 N N . GLY A 1 117 ? 3.002 -8.225 10.679 1.00 93.69 117 GLY A N 1
ATOM 900 C CA . GLY A 1 117 ? 2.604 -8.957 11.888 1.00 93.69 117 GLY A CA 1
ATOM 901 C C . GLY A 1 117 ? 2.629 -8.076 13.139 1.00 93.69 117 GLY A C 1
ATOM 902 O O . GLY A 1 117 ? 1.611 -7.957 13.822 1.00 93.69 117 GLY A O 1
ATOM 903 N N . HIS A 1 118 ? 3.755 -7.398 13.340 1.00 95.31 118 HIS A N 1
ATOM 904 C CA . HIS A 1 118 ? 3.982 -6.386 14.362 1.00 95.31 118 HIS A CA 1
ATOM 905 C C . HIS A 1 118 ? 4.362 -5.072 13.650 1.00 95.31 118 HIS A C 1
ATOM 907 O O . HIS A 1 118 ? 5.491 -4.945 13.173 1.00 95.31 118 HIS A O 1
ATOM 913 N N . PRO A 1 119 ? 3.392 -4.173 13.401 1.00 96.75 119 PRO A N 1
ATOM 914 C CA . PRO A 1 119 ? 3.606 -2.974 12.598 1.00 96.75 119 PRO A CA 1
ATOM 915 C C . PRO A 1 119 ? 4.161 -1.810 13.443 1.00 96.75 119 PRO A C 1
ATOM 917 O O . PRO A 1 119 ? 3.391 -1.195 14.178 1.00 96.75 119 PRO A O 1
ATOM 920 N N . PRO A 1 120 ? 5.439 -1.410 13.276 1.00 96.44 120 PRO A N 1
ATOM 921 C CA . PRO A 1 120 ? 6.030 -0.337 14.085 1.00 96.44 120 PRO A CA 1
ATOM 922 C C . PRO A 1 120 ? 5.340 1.016 13.866 1.00 96.44 120 PRO A C 1
ATOM 924 O O . PRO A 1 120 ? 5.326 1.865 14.747 1.00 96.44 120 PRO A O 1
ATOM 927 N N . CYS A 1 121 ? 4.715 1.218 12.701 1.00 95.75 121 CYS A N 1
ATOM 928 C CA . CYS A 1 121 ? 3.948 2.424 12.394 1.00 95.75 121 CYS A CA 1
ATOM 929 C C . CYS A 1 121 ? 2.684 2.596 13.253 1.00 95.75 121 CYS A C 1
ATOM 931 O O . CYS A 1 121 ? 2.149 3.699 13.310 1.00 95.75 121 CYS A O 1
ATOM 933 N N . VAL A 1 122 ? 2.167 1.518 13.853 1.00 96.88 122 VAL A N 1
ATOM 934 C CA . VAL A 1 122 ? 1.046 1.578 14.805 1.00 96.88 122 VAL A CA 1
ATOM 935 C C . VAL A 1 122 ? 1.561 1.996 16.177 1.00 96.88 122 VAL A C 1
ATOM 937 O O . VAL A 1 122 ? 0.999 2.903 16.780 1.00 96.88 122 VAL A O 1
ATOM 940 N N . ASP A 1 123 ? 2.675 1.411 16.617 1.00 95.25 123 ASP A N 1
ATOM 941 C CA . ASP A 1 123 ? 3.232 1.641 17.954 1.00 95.25 123 ASP A CA 1
ATOM 942 C C . ASP A 1 123 ? 3.687 3.094 18.170 1.00 95.25 123 ASP A C 1
ATOM 944 O O . ASP A 1 123 ? 3.603 3.617 19.278 1.00 95.25 123 ASP A O 1
ATOM 948 N N . VAL A 1 124 ? 4.146 3.766 17.109 1.00 96.50 124 VAL A N 1
ATOM 949 C CA . VAL A 1 124 ? 4.639 5.153 17.183 1.00 96.50 124 VAL A CA 1
ATOM 950 C C . VAL A 1 124 ? 3.549 6.216 17.038 1.00 96.50 124 VAL A C 1
ATOM 952 O O . VAL A 1 124 ? 3.834 7.396 17.221 1.00 96.50 124 VAL A O 1
ATOM 955 N N . CYS A 1 125 ? 2.320 5.853 16.660 1.00 97.19 125 CYS A N 1
ATOM 956 C CA . CYS A 1 125 ? 1.293 6.841 16.337 1.00 97.19 125 CYS A CA 1
ATOM 957 C C . CYS A 1 125 ? 0.683 7.454 17.615 1.00 97.19 125 CYS A C 1
ATOM 959 O O . CYS A 1 125 ? -0.131 6.798 18.268 1.00 97.19 125 CYS A O 1
ATOM 961 N N . PRO A 1 126 ? 0.944 8.738 17.938 1.00 96.62 126 PRO A N 1
ATOM 962 C CA . PRO A 1 126 ? 0.546 9.329 19.221 1.00 96.62 126 PRO A CA 1
ATOM 963 C C . PRO A 1 126 ? -0.974 9.449 19.391 1.00 96.62 126 PRO A C 1
ATOM 965 O O . PRO A 1 126 ? -1.481 9.443 20.507 1.00 96.62 126 PRO A O 1
ATOM 968 N N . VAL A 1 127 ? -1.710 9.544 18.281 1.00 97.25 127 VAL A N 1
ATOM 969 C CA . VAL A 1 127 ? -3.176 9.682 18.262 1.00 97.25 127 VAL A CA 1
ATOM 970 C C . VAL A 1 127 ? -3.900 8.382 17.912 1.00 97.25 127 VAL A C 1
ATOM 972 O O . VAL A 1 127 ? -5.109 8.397 17.703 1.00 97.25 127 VAL A O 1
ATOM 975 N N . SER A 1 128 ? -3.187 7.252 17.802 1.00 95.69 128 SER A N 1
ATOM 976 C CA . SER A 1 128 ? -3.778 5.960 17.402 1.00 95.69 128 SER A CA 1
ATOM 977 C C . SER A 1 128 ? -4.643 6.045 16.127 1.00 95.69 128 SER A C 1
ATOM 979 O O . SER A 1 128 ? -5.726 5.459 16.042 1.00 95.69 128 SER A O 1
ATOM 981 N N . ALA A 1 129 ? -4.197 6.838 15.146 1.00 97.75 129 ALA A N 1
ATOM 982 C CA . ALA A 1 129 ? -4.813 6.933 13.824 1.00 97.75 129 ALA A CA 1
ATOM 983 C C . ALA A 1 129 ? -4.456 5.722 12.953 1.00 97.75 129 ALA A C 1
ATOM 985 O O . ALA A 1 129 ? -5.259 5.283 12.137 1.00 97.75 129 ALA A O 1
ATOM 986 N N . THR A 1 130 ? -3.271 5.142 13.138 1.00 97.19 130 THR A N 1
ATOM 987 C CA . THR A 1 130 ? -2.894 3.868 12.523 1.00 97.19 130 THR A CA 1
ATOM 988 C C . THR A 1 130 ? -3.178 2.731 13.499 1.00 97.19 130 THR A C 1
ATOM 990 O O . THR A 1 130 ? -2.825 2.804 14.672 1.00 97.19 130 THR A O 1
ATOM 993 N N . PHE A 1 131 ? -3.841 1.672 13.036 1.00 96.62 131 PHE A N 1
ATOM 994 C CA . PHE A 1 131 ? -4.161 0.515 13.876 1.00 96.62 131 PHE A CA 1
ATOM 995 C C . PHE A 1 131 ? -4.245 -0.770 13.055 1.00 96.62 131 PHE A C 1
ATOM 997 O O . PHE A 1 131 ? -4.419 -0.755 11.834 1.00 96.62 131 PHE A O 1
ATOM 1004 N N . LYS A 1 132 ? -4.111 -1.912 13.734 1.00 95.50 132 LYS A N 1
ATOM 1005 C CA . LYS A 1 132 ? -4.255 -3.231 13.120 1.00 95.50 132 LYS A CA 1
ATOM 1006 C C . LYS A 1 132 ? -5.646 -3.782 13.384 1.00 95.50 132 LYS A C 1
ATOM 1008 O O . LYS A 1 132 ? -6.057 -3.936 14.528 1.00 95.50 132 LYS A O 1
ATOM 1013 N N . ARG A 1 133 ? -6.358 -4.114 12.314 1.00 93.06 133 ARG A N 1
ATOM 1014 C CA . ARG A 1 133 ? -7.704 -4.663 12.381 1.00 93.06 133 ARG A CA 1
ATOM 1015 C C . ARG A 1 133 ? -7.686 -6.095 12.928 1.00 93.06 133 ARG A C 1
ATOM 1017 O O . ARG A 1 133 ? -7.003 -6.966 12.392 1.00 93.06 133 ARG A O 1
ATOM 1024 N N . GLU A 1 134 ? -8.446 -6.359 13.988 1.00 90.12 134 GLU A N 1
ATOM 1025 C CA . GLU A 1 134 ? -8.418 -7.654 14.687 1.00 90.12 134 GLU A CA 1
ATOM 1026 C C . GLU A 1 134 ? -9.071 -8.805 13.915 1.00 90.12 134 GLU A C 1
ATOM 1028 O O . GLU A 1 134 ? -8.790 -9.981 14.186 1.00 90.12 134 GLU A O 1
ATOM 1033 N N . GLN A 1 135 ? -9.986 -8.483 12.995 1.00 89.75 135 GLN A N 1
ATOM 1034 C CA . GLN A 1 135 ? -10.734 -9.494 12.254 1.00 89.75 135 GLN A CA 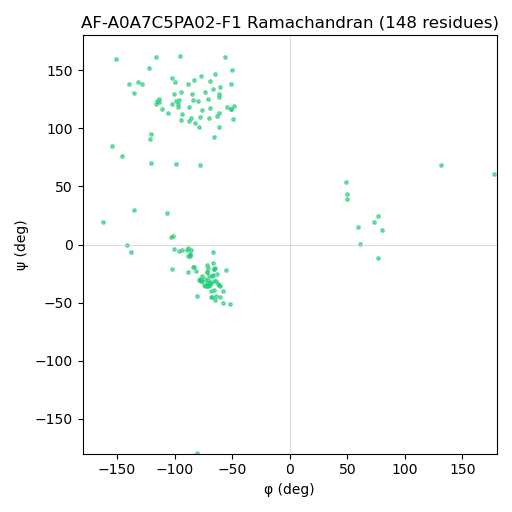1
ATOM 1035 C C . GLN A 1 135 ? -9.854 -10.181 11.204 1.00 89.75 135 GLN A C 1
ATOM 1037 O O . GLN A 1 135 ? -9.975 -11.388 11.019 1.00 89.75 135 GLN A O 1
ATOM 1042 N N . ASP A 1 136 ? -8.934 -9.451 10.567 1.00 91.19 136 ASP A N 1
ATOM 1043 C CA . ASP A 1 136 ? -8.164 -9.960 9.426 1.00 91.19 136 ASP A CA 1
ATOM 1044 C C . ASP A 1 136 ? -6.672 -9.606 9.409 1.00 91.19 136 ASP A C 1
ATOM 1046 O O . ASP A 1 136 ? -5.909 -10.144 8.604 1.00 91.19 136 ASP A O 1
ATOM 1050 N N . GLY A 1 137 ? -6.218 -8.769 10.341 1.00 91.81 137 GLY A N 1
ATOM 1051 C CA . GLY A 1 137 ? -4.822 -8.379 10.472 1.00 91.81 137 GLY A CA 1
ATOM 1052 C C . GLY A 1 137 ? -4.374 -7.287 9.502 1.00 91.81 137 GLY A C 1
ATOM 1053 O O . GLY A 1 137 ? -3.170 -7.052 9.407 1.00 91.81 137 GLY A O 1
ATOM 1054 N N . ILE A 1 138 ? -5.291 -6.611 8.806 1.00 95.00 138 ILE A N 1
ATOM 1055 C CA . ILE A 1 138 ? -4.938 -5.492 7.927 1.00 95.00 138 ILE A CA 1
ATOM 1056 C C . ILE A 1 138 ? -4.580 -4.265 8.774 1.00 95.00 138 ILE A C 1
ATOM 1058 O O . ILE A 1 138 ? -5.306 -3.884 9.691 1.00 95.00 138 ILE A O 1
ATOM 1062 N N . VAL A 1 139 ? -3.445 -3.637 8.467 1.00 96.81 139 VAL A N 1
ATOM 1063 C CA . VAL A 1 139 ? -3.071 -2.323 9.022 1.00 96.81 139 VAL A CA 1
ATOM 1064 C C . VAL A 1 139 ? -3.810 -1.228 8.259 1.00 96.81 139 VAL A C 1
ATOM 1066 O O . VAL A 1 139 ? -3.672 -1.152 7.038 1.00 96.81 139 VAL A O 1
ATOM 1069 N N . VAL A 1 140 ? -4.574 -0.401 8.968 1.00 95.56 140 VAL A N 1
ATOM 1070 C CA . VAL A 1 140 ? -5.434 0.652 8.410 1.00 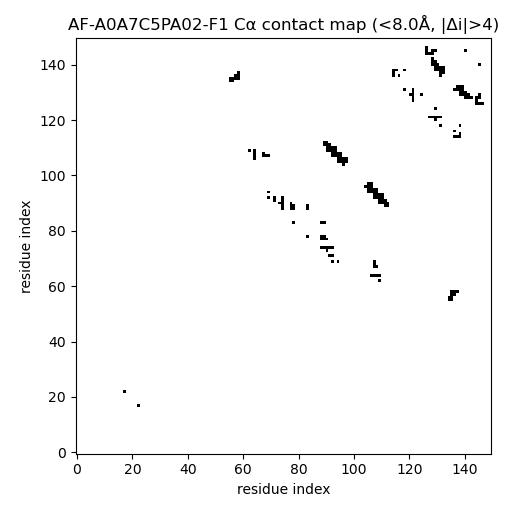95.56 140 VAL A CA 1
ATOM 1071 C C . VAL A 1 140 ? -5.036 2.006 8.998 1.00 95.56 140 VAL A C 1
ATOM 1073 O O . VAL A 1 140 ? -4.509 2.078 10.110 1.00 95.56 140 VAL A O 1
ATOM 1076 N N . VAL A 1 141 ? -5.274 3.073 8.235 1.00 95.44 141 VAL A N 1
ATOM 1077 C CA . VAL A 1 141 ? -5.078 4.464 8.654 1.00 95.44 141 VAL A CA 1
ATOM 1078 C C . VAL A 1 141 ? -6.436 5.162 8.685 1.00 95.44 141 VAL A C 1
ATOM 1080 O O . VAL A 1 141 ? -7.138 5.189 7.678 1.00 95.44 141 VAL A O 1
ATOM 1083 N N . ASP A 1 142 ? -6.793 5.719 9.836 1.00 96.50 142 ASP A N 1
ATOM 1084 C CA . ASP A 1 142 ? -7.898 6.659 10.007 1.00 96.50 142 ASP A CA 1
ATOM 1085 C C . ASP A 1 142 ? -7.404 8.060 9.615 1.00 96.50 142 ASP A C 1
ATOM 1087 O O . ASP A 1 142 ? -6.613 8.684 10.329 1.00 96.50 142 ASP A O 1
ATOM 1091 N N . TYR A 1 143 ? -7.819 8.524 8.435 1.00 93.00 143 TYR A N 1
ATOM 1092 C CA . TYR A 1 143 ? -7.385 9.813 7.896 1.00 93.00 143 TYR A CA 1
ATOM 1093 C C . TYR A 1 143 ? -7.975 11.006 8.655 1.00 93.00 143 TYR A C 1
ATOM 1095 O O . TYR A 1 143 ? -7.320 12.043 8.704 1.00 93.00 143 TYR A O 1
ATOM 1103 N N . ASP A 1 144 ? -9.143 10.855 9.285 1.00 96.06 144 ASP A N 1
ATOM 1104 C CA . ASP A 1 144 ? -9.803 11.933 10.030 1.00 96.06 144 ASP A CA 1
ATOM 1105 C C . ASP A 1 144 ? -9.169 12.126 11.414 1.00 96.06 144 ASP A C 1
ATOM 1107 O O . ASP A 1 144 ? -9.097 13.239 11.933 1.00 96.06 144 ASP A O 1
ATOM 1111 N N . ARG A 1 145 ? -8.647 11.045 12.007 1.00 96.69 145 ARG A N 1
ATOM 1112 C CA . ARG A 1 145 ? -7.894 11.097 13.272 1.00 96.69 145 ARG A CA 1
ATOM 1113 C C . ARG A 1 145 ? -6.434 11.515 13.094 1.00 96.69 145 ARG A C 1
ATOM 1115 O O . ARG A 1 145 ? -5.787 11.941 14.050 1.00 96.69 145 ARG A O 1
ATOM 1122 N N . CYS A 1 146 ? -5.875 11.336 11.901 1.00 95.88 146 CYS A N 1
ATOM 1123 C CA . CYS A 1 146 ? -4.459 11.567 11.644 1.00 95.88 146 CYS A CA 1
ATOM 1124 C C . CYS A 1 146 ? -4.093 13.060 11.716 1.00 95.88 146 CYS A C 1
ATOM 1126 O O . CYS A 1 146 ? -4.487 13.852 10.867 1.00 95.88 146 CYS A O 1
ATOM 1128 N N . ILE A 1 147 ? -3.223 13.424 12.665 1.00 96.69 147 ILE A N 1
ATOM 1129 C CA . ILE A 1 147 ? -2.735 14.806 12.847 1.00 96.69 147 ILE A CA 1
ATOM 1130 C C . ILE A 1 147 ? -1.488 15.156 12.014 1.00 96.69 147 ILE A C 1
ATOM 1132 O O . ILE A 1 147 ? -1.007 16.283 12.064 1.00 96.69 147 ILE A O 1
ATOM 1136 N N . GLY A 1 148 ? -0.928 14.197 11.268 1.00 94.12 148 GLY A N 1
ATOM 1137 C CA . GLY A 1 148 ? 0.206 14.444 10.371 1.00 94.12 148 GLY A CA 1
ATOM 1138 C C . GLY A 1 148 ? 1.575 14.593 11.048 1.00 94.12 148 GLY A C 1
ATOM 1139 O O . GLY A 1 148 ? 2.465 15.202 10.459 1.00 94.12 148 GLY A O 1
ATOM 1140 N N . CYS A 1 149 ? 1.767 14.034 12.247 1.00 92.38 149 CYS A N 1
ATOM 1141 C CA . CYS A 1 149 ? 3.087 13.905 12.871 1.00 92.38 149 CYS A CA 1
ATOM 1142 C C . CYS A 1 149 ? 4.008 13.021 12.002 1.00 92.38 149 CYS A C 1
ATOM 1144 O O . CYS A 1 149 ? 3.591 11.940 11.579 1.00 92.38 149 CYS A O 1
ATOM 1146 N N . ARG A 1 150 ? 5.226 13.487 11.701 1.00 83.94 150 ARG A N 1
ATOM 1147 C CA . ARG A 1 150 ? 6.218 12.805 10.852 1.00 83.94 150 ARG A CA 1
ATOM 1148 C C . ARG A 1 150 ? 7.542 12.673 11.577 1.00 83.94 150 ARG A C 1
ATOM 1150 O O . ARG A 1 150 ? 7.894 13.649 12.274 1.00 83.94 150 ARG A O 1
#

Foldseek 3Di:
DDDDDPDDPPDDPPPDPPDVVVVVVVVVPPPPDPPPVPVVVVVVVVVVVVPCPPQLAADADDDDQVPDPPPCVVQVVQCVVVVDDPPDTQKDWDFDDDPPDPDPGTRIDIDHPRLDPDDVVQVPQPQSQWDADPSHSGIDGNPVSHPPDD

Mean predicted aligned error: 15.71 Å

Radius of gyration: 26.61 Å; Cα contacts (8 Å, |Δi|>4): 106; chains: 1; bounding box: 75×55×48 Å

Solvent-accessible surface area (backbone atoms only — not comparable to full-atom values): 10046 Å² total; per-residue (Å²): 139,85,86,87,88,88,83,83,74,82,79,67,86,79,76,65,74,80,54,74,69,57,62,58,54,58,66,66,57,77,82,78,45,88,78,64,49,64,64,53,53,66,50,50,58,63,58,57,72,72,67,70,72,78,76,64,55,74,80,82,87,86,79,66,52,91,76,44,81,69,78,54,56,69,40,53,51,54,35,67,76,66,63,50,60,89,98,53,69,76,37,48,75,43,80,40,83,65,82,86,68,90,74,87,70,70,46,31,46,75,54,57,82,79,46,51,96,79,47,67,71,35,78,69,35,94,70,59,24,33,44,68,40,88,63,42,48,49,60,47,71,42,72,89,58,48,86,77,88,128

Nearest PDB structures (foldseek):
  2vpw-assembly1_B  TM=9.106E-01  e=2.379E-06  Thermus thermophilus HB27
  6cz8-assembly2_B  TM=8.334E-01  e=5.659E-06  Shewanella sp. ANA-3
  6x1o-assembly1_D  TM=7.973E-01  e=1.484E-04  Pyrococcus furiosus COM1
  2ivf-assembly1_B  TM=9.374E-01  e=5.078E-03  Aromatoleum aromaticum EbN1

pLDDT: mean 75.64, std 22.14, range [33.78, 97.75]